Protein AF-A0A0P4ULY0-F1 (afdb_monomer_lite)

Foldseek 3Di:
DPVLLVLLLVLLVCLVPALVSLVVSLVSVVVCVVCVVVDDPVSVVSSVVSVVSCLVSLVSNCVRNVVPDDLVVVCVVVVPDCVSVSSVSVVSD

Radius of gyration: 12.62 Å; chains: 1; bounding box: 29×26×31 Å

Sequence (93 aa):
MNPLLEQYTVSTEFPEASGAEQLEMLQMRDRLLAVESTLSDLEKEQLSQADRRLIQQAPQVLLELSQFVDLAAMRRTQDISAERWWWYLDVLA

Structure (mmCIF, N/CA/C/O backbone):
data_AF-A0A0P4ULY0-F1
#
_entry.id   AF-A0A0P4ULY0-F1
#
loop_
_atom_site.group_PDB
_atom_site.id
_atom_site.type_symbol
_atom_site.label_atom_id
_atom_site.label_alt_id
_atom_site.label_comp_id
_atom_site.label_asym_id
_atom_site.label_entity_id
_atom_site.label_seq_id
_atom_site.pdbx_PDB_ins_code
_atom_site.Cartn_x
_atom_site.Cartn_y
_atom_site.Cartn_z
_atom_site.occupancy
_atom_site.B_iso_or_equiv
_atom_site.auth_seq_id
_atom_site.auth_comp_id
_atom_site.auth_asym_id
_atom_site.auth_atom_id
_atom_site.pdbx_PDB_model_num
ATOM 1 N N . MET A 1 1 ? -2.682 4.899 18.926 1.00 75.44 1 MET A N 1
ATOM 2 C CA . MET A 1 1 ? -2.376 4.976 17.491 1.00 75.44 1 MET A CA 1
ATOM 3 C C . MET A 1 1 ? -1.494 3.792 17.162 1.00 75.44 1 MET A C 1
ATOM 5 O O . MET A 1 1 ? -0.534 3.559 17.890 1.00 75.44 1 MET A O 1
ATOM 9 N N . ASN A 1 2 ? -1.877 2.991 16.173 1.00 91.81 2 ASN A N 1
ATOM 10 C CA . ASN A 1 2 ? -1.103 1.836 15.731 1.00 91.81 2 ASN A CA 1
ATOM 11 C C . ASN A 1 2 ? 0.296 2.281 15.229 1.00 91.81 2 ASN A C 1
ATOM 13 O O . ASN A 1 2 ? 0.354 3.059 14.276 1.00 91.81 2 ASN A O 1
ATOM 17 N N . PRO A 1 3 ? 1.414 1.802 15.815 1.00 94.31 3 PRO A N 1
ATOM 18 C CA . PRO A 1 3 ? 2.763 2.232 15.425 1.00 94.31 3 PRO A CA 1
ATOM 19 C C . PRO A 1 3 ? 3.103 1.958 13.956 1.00 94.31 3 PRO A C 1
ATOM 21 O O . PRO A 1 3 ? 3.848 2.711 13.339 1.00 94.31 3 PRO A O 1
ATOM 24 N N . LEU A 1 4 ? 2.538 0.894 13.379 1.00 96.44 4 LEU A N 1
ATOM 25 C CA . LEU A 1 4 ? 2.735 0.561 11.970 1.00 96.44 4 LEU A CA 1
ATOM 26 C C . LEU A 1 4 ? 2.053 1.586 11.054 1.00 96.44 4 LEU A C 1
ATOM 28 O O . LEU A 1 4 ? 2.601 1.952 10.019 1.00 96.44 4 LEU A O 1
ATOM 32 N N . LEU A 1 5 ? 0.868 2.062 11.445 1.00 97.12 5 LEU A N 1
ATOM 33 C CA . LEU A 1 5 ? 0.151 3.101 10.710 1.00 97.12 5 LEU A CA 1
ATOM 34 C C . LEU A 1 5 ? 0.889 4.437 10.792 1.00 97.12 5 LEU A C 1
ATOM 36 O O . LEU A 1 5 ? 0.966 5.150 9.797 1.00 97.12 5 LEU A O 1
ATOM 40 N N . GLU A 1 6 ? 1.442 4.765 11.958 1.00 96.44 6 GLU A N 1
ATOM 41 C CA . GLU A 1 6 ? 2.265 5.961 12.142 1.00 96.44 6 GLU A CA 1
ATOM 42 C C . GLU A 1 6 ? 3.498 5.924 11.231 1.00 96.44 6 GLU A C 1
ATOM 44 O O . GLU A 1 6 ? 3.714 6.863 10.471 1.00 96.44 6 GLU A O 1
ATOM 49 N N . GLN A 1 7 ? 4.244 4.815 11.223 1.00 96.25 7 GLN A N 1
ATOM 50 C CA . GLN A 1 7 ? 5.409 4.651 10.347 1.00 96.25 7 GLN A CA 1
ATOM 51 C C . GLN A 1 7 ? 5.039 4.741 8.867 1.00 96.25 7 GLN A C 1
ATOM 53 O O . GLN A 1 7 ? 5.665 5.500 8.137 1.00 96.25 7 GLN A O 1
ATOM 58 N N . TYR A 1 8 ? 3.986 4.040 8.436 1.00 97.69 8 TYR A N 1
ATOM 59 C CA . TYR A 1 8 ? 3.505 4.128 7.058 1.00 97.69 8 TYR A CA 1
ATOM 60 C C . TYR A 1 8 ? 3.117 5.561 6.684 1.00 97.69 8 TYR A C 1
ATOM 62 O O . TYR A 1 8 ? 3.506 6.058 5.631 1.00 97.69 8 TYR A O 1
ATOM 70 N N . THR A 1 9 ? 2.402 6.250 7.575 1.00 96.75 9 THR A N 1
ATOM 71 C CA . THR A 1 9 ? 1.995 7.641 7.369 1.00 96.75 9 THR A CA 1
ATOM 72 C C . THR A 1 9 ? 3.207 8.540 7.160 1.00 96.75 9 THR A C 1
ATOM 74 O O . THR A 1 9 ? 3.236 9.285 6.184 1.00 96.75 9 THR A O 1
ATOM 77 N N . VAL A 1 10 ? 4.219 8.424 8.022 1.00 96.38 10 VAL A N 1
ATOM 78 C CA . VAL A 1 10 ? 5.473 9.176 7.902 1.00 96.38 10 VAL A CA 1
ATOM 79 C C . VAL A 1 10 ? 6.183 8.835 6.594 1.00 96.38 10 VAL A C 1
ATOM 81 O O . VAL A 1 10 ? 6.579 9.742 5.876 1.00 96.38 10 VAL A O 1
ATOM 84 N N . SER A 1 11 ? 6.292 7.559 6.217 1.00 95.69 11 SER A N 1
ATOM 85 C CA . SER A 1 11 ? 6.926 7.167 4.950 1.00 95.69 11 SER A CA 1
ATOM 86 C C . SER A 1 11 ? 6.247 7.797 3.728 1.00 95.69 11 SER A C 1
ATOM 88 O O . SER A 1 11 ? 6.942 8.271 2.836 1.00 95.69 11 SER A O 1
ATOM 90 N N . THR A 1 12 ? 4.910 7.903 3.715 1.00 96.00 12 THR A N 1
ATOM 91 C CA . THR A 1 12 ? 4.172 8.572 2.619 1.00 96.00 12 THR A CA 1
ATOM 92 C C . THR A 1 12 ? 4.378 10.092 2.546 1.00 96.00 12 THR A C 1
ATOM 94 O O . THR A 1 12 ? 3.828 10.745 1.662 1.00 96.00 12 THR A O 1
ATOM 97 N N . GLU A 1 13 ? 5.119 10.692 3.480 1.00 96.12 13 GLU A N 1
ATOM 98 C CA . GLU A 1 13 ? 5.483 12.117 3.454 1.00 96.12 13 GLU A CA 1
ATOM 99 C C . GLU A 1 13 ? 6.819 12.375 2.751 1.00 96.12 13 GLU A C 1
ATOM 101 O O . GLU A 1 13 ? 7.087 13.522 2.400 1.00 96.12 13 GLU A O 1
ATOM 106 N N . PHE A 1 14 ? 7.612 11.327 2.497 1.00 94.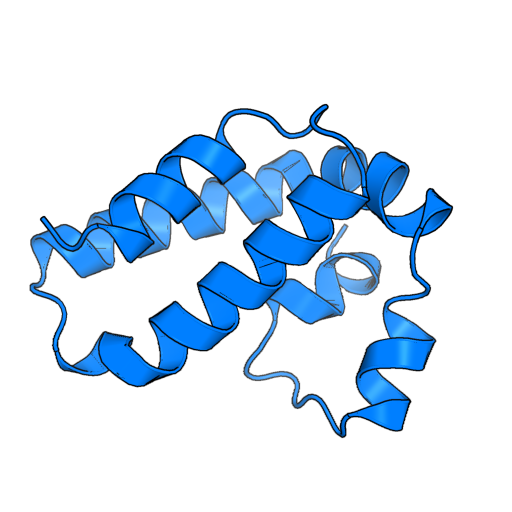94 14 PHE A N 1
ATOM 107 C CA . PHE A 1 14 ? 8.951 11.409 1.904 1.00 94.94 14 PHE A CA 1
ATOM 108 C C . PHE A 1 14 ? 9.044 10.560 0.622 1.00 94.94 14 PHE A C 1
ATOM 110 O O . PHE A 1 14 ? 9.680 9.500 0.614 1.00 94.94 14 PHE A O 1
ATOM 117 N N . PRO A 1 15 ? 8.414 10.984 -0.489 1.00 91.75 15 PRO A N 1
ATOM 118 C CA . PRO A 1 15 ? 8.475 10.255 -1.759 1.00 91.75 15 PRO A CA 1
ATOM 119 C C . PRO A 1 15 ? 9.884 10.198 -2.375 1.00 91.75 15 PRO A C 1
ATOM 121 O O . PRO A 1 15 ? 10.138 9.374 -3.247 1.00 91.75 15 PRO A O 1
ATOM 124 N N . GLU A 1 16 ? 10.798 11.061 -1.933 1.00 91.19 16 GLU A N 1
ATOM 125 C CA . GLU A 1 16 ? 12.213 11.093 -2.311 1.00 91.19 16 GLU A CA 1
ATOM 126 C C . GLU A 1 16 ? 13.109 10.169 -1.473 1.00 91.19 16 GLU A C 1
ATOM 128 O O . GLU A 1 16 ? 14.320 10.125 -1.700 1.00 91.19 16 GLU A O 1
ATOM 133 N N . ALA A 1 17 ? 12.549 9.451 -0.492 1.00 92.81 17 ALA A N 1
ATOM 134 C CA . ALA A 1 17 ? 13.298 8.434 0.238 1.00 92.81 17 ALA A CA 1
ATOM 135 C C . ALA A 1 17 ? 13.799 7.340 -0.720 1.00 92.81 17 ALA A C 1
ATOM 137 O O . ALA A 1 17 ? 13.236 7.127 -1.798 1.00 92.81 17 ALA A O 1
ATOM 138 N N . SER A 1 18 ? 14.859 6.638 -0.323 1.00 93.19 18 SER A N 1
ATOM 139 C CA . SER A 1 18 ? 15.526 5.663 -1.186 1.00 93.19 18 SER A CA 1
ATOM 140 C C . SER A 1 18 ? 14.576 4.552 -1.642 1.00 93.19 18 SER A C 1
ATOM 142 O O . SER A 1 18 ? 13.646 4.178 -0.929 1.00 93.19 18 SER A O 1
ATOM 144 N N . GLY A 1 19 ? 14.835 3.940 -2.802 1.00 92.75 19 GLY A N 1
ATOM 145 C CA . GLY A 1 19 ? 13.981 2.854 -3.299 1.00 92.75 19 GLY A CA 1
ATOM 146 C C . GLY A 1 19 ? 13.861 1.657 -2.340 1.00 92.75 19 GLY A C 1
ATOM 147 O O . GLY A 1 19 ? 12.833 0.983 -2.334 1.00 92.75 19 GLY A O 1
ATOM 148 N N . ALA A 1 20 ? 14.854 1.420 -1.473 1.00 93.75 20 ALA A N 1
ATOM 149 C CA . ALA A 1 20 ? 14.752 0.430 -0.398 1.00 93.75 20 ALA A CA 1
ATOM 150 C C . ALA A 1 20 ? 13.714 0.826 0.672 1.00 93.75 20 ALA A C 1
ATOM 152 O O . ALA A 1 20 ? 12.923 -0.016 1.092 1.00 93.75 20 ALA A O 1
ATOM 153 N N . GLU A 1 21 ? 13.677 2.100 1.066 1.00 95.31 21 GLU A N 1
ATOM 154 C CA . GLU A 1 21 ? 12.680 2.644 2.000 1.00 95.31 21 GLU A CA 1
ATOM 155 C C . GLU A 1 21 ? 11.283 2.673 1.366 1.00 95.31 21 GLU A C 1
ATOM 157 O O . GLU A 1 21 ? 10.305 2.308 2.018 1.00 95.31 21 GLU A O 1
ATOM 162 N N . GLN A 1 22 ? 11.180 3.006 0.073 1.00 95.56 22 GLN A N 1
ATOM 163 C CA . GLN A 1 22 ? 9.915 2.910 -0.664 1.00 95.56 22 GLN A CA 1
ATOM 164 C C . GLN A 1 22 ? 9.397 1.466 -0.697 1.00 95.56 22 GLN A C 1
ATOM 166 O O . GLN A 1 22 ? 8.207 1.221 -0.494 1.00 95.56 22 GLN A O 1
ATOM 171 N N . LEU A 1 23 ? 10.280 0.482 -0.900 1.00 95.31 23 LEU A N 1
ATOM 172 C CA . LEU A 1 23 ? 9.900 -0.929 -0.856 1.00 95.31 23 LEU A CA 1
ATOM 173 C C . LEU A 1 23 ? 9.430 -1.344 0.543 1.00 95.31 23 LEU A C 1
ATOM 175 O O . LEU A 1 23 ? 8.432 -2.057 0.668 1.00 95.31 23 LEU A O 1
ATOM 179 N N . GLU A 1 24 ? 10.126 -0.902 1.592 1.00 95.75 24 GLU A N 1
ATOM 180 C CA . GLU A 1 24 ? 9.715 -1.149 2.973 1.00 95.75 24 GLU A CA 1
ATOM 181 C C . GLU A 1 24 ? 8.337 -0.539 3.255 1.00 95.75 24 GLU A C 1
ATOM 183 O O . GLU A 1 24 ? 7.493 -1.202 3.855 1.00 95.75 24 GLU A O 1
ATOM 188 N N . MET A 1 25 ? 8.050 0.660 2.744 1.00 96.94 25 MET A N 1
ATOM 189 C CA . MET A 1 25 ? 6.728 1.283 2.837 1.00 96.94 25 MET A CA 1
ATOM 190 C C . MET A 1 25 ? 5.625 0.430 2.191 1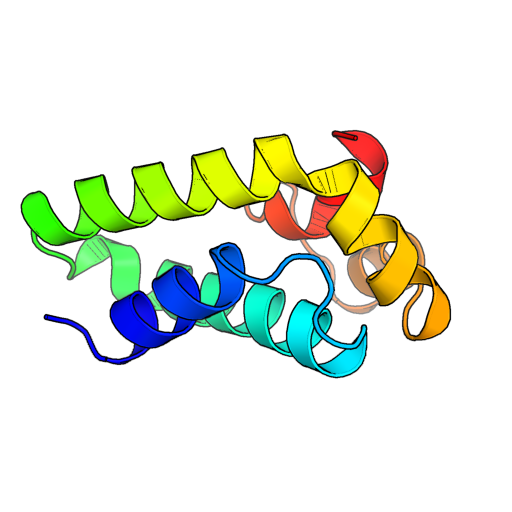.00 96.94 25 MET A C 1
ATOM 192 O O . MET A 1 25 ? 4.572 0.238 2.807 1.00 96.94 25 MET A O 1
ATOM 196 N N . LEU A 1 26 ? 5.855 -0.154 1.008 1.00 96.25 26 LEU A N 1
ATOM 197 C CA . LEU A 1 26 ? 4.884 -1.073 0.391 1.00 96.25 26 LEU A CA 1
ATOM 198 C C . LEU A 1 26 ? 4.654 -2.327 1.251 1.00 96.25 26 LEU A C 1
ATOM 200 O O . LEU A 1 26 ? 3.521 -2.779 1.427 1.00 96.25 26 LEU A O 1
ATOM 204 N N . GLN A 1 27 ? 5.717 -2.863 1.853 1.00 95.81 27 GLN A N 1
ATOM 205 C CA . GLN A 1 27 ? 5.621 -3.997 2.776 1.00 95.81 27 GLN A CA 1
ATOM 206 C C . GLN A 1 27 ? 4.927 -3.621 4.094 1.00 95.81 27 GLN A C 1
ATOM 208 O O . GLN A 1 27 ? 4.217 -4.442 4.680 1.00 95.81 27 GLN A O 1
ATOM 213 N N . MET A 1 28 ? 5.089 -2.386 4.576 1.00 97.19 28 MET A N 1
ATOM 214 C CA . MET A 1 28 ? 4.327 -1.870 5.713 1.00 97.19 28 MET A CA 1
ATOM 215 C C . MET A 1 28 ? 2.833 -1.842 5.391 1.00 97.19 28 MET A C 1
ATOM 217 O O . MET A 1 28 ? 2.031 -2.248 6.236 1.00 97.19 28 MET A O 1
ATOM 221 N N . ARG A 1 29 ? 2.445 -1.475 4.162 1.00 97.56 29 ARG A N 1
ATOM 222 C CA . ARG A 1 29 ? 1.040 -1.514 3.738 1.00 97.56 29 ARG A CA 1
ATOM 223 C C . ARG A 1 29 ? 0.470 -2.936 3.673 1.00 97.56 29 ARG A C 1
ATOM 225 O O . ARG A 1 29 ? -0.670 -3.134 4.098 1.00 97.56 29 ARG A O 1
ATOM 232 N N . ASP A 1 30 ? 1.264 -3.930 3.262 1.00 96.81 30 ASP A N 1
ATOM 233 C CA . ASP A 1 30 ? 0.884 -5.353 3.353 1.00 96.81 30 ASP A CA 1
ATOM 234 C C . ASP A 1 30 ? 0.613 -5.780 4.804 1.00 96.81 30 ASP A C 1
ATOM 236 O O . ASP A 1 30 ? -0.369 -6.469 5.094 1.00 96.81 30 ASP A O 1
ATOM 240 N N . ARG A 1 31 ? 1.468 -5.356 5.742 1.00 96.56 31 ARG A N 1
ATOM 241 C CA . ARG A 1 31 ? 1.275 -5.632 7.175 1.00 96.56 31 ARG A CA 1
ATOM 242 C C . ARG A 1 31 ? 0.037 -4.914 7.718 1.00 96.56 31 ARG A C 1
ATOM 244 O O . ARG A 1 31 ? -0.673 -5.489 8.540 1.00 96.56 31 ARG A O 1
ATOM 251 N N . LEU A 1 32 ? -0.248 -3.696 7.244 1.00 97.06 32 LEU A N 1
ATOM 252 C CA . LEU A 1 32 ? -1.451 -2.945 7.611 1.00 97.06 32 LEU A CA 1
ATOM 253 C C . LEU A 1 32 ? -2.717 -3.643 7.135 1.00 97.06 32 LEU A C 1
ATOM 255 O O . LEU A 1 32 ? -3.650 -3.746 7.922 1.00 97.06 32 LEU A O 1
ATOM 259 N N . LEU A 1 33 ? -2.725 -4.193 5.917 1.00 96.50 33 LEU A N 1
ATOM 260 C CA . LEU A 1 33 ? -3.859 -4.966 5.401 1.00 96.50 33 LEU A CA 1
ATOM 261 C C . LEU A 1 33 ? -4.244 -6.109 6.359 1.00 96.50 33 LEU A C 1
ATOM 263 O O . LEU A 1 33 ? -5.423 -6.326 6.629 1.00 96.50 33 LEU A O 1
ATOM 267 N N . ALA A 1 34 ? -3.254 -6.805 6.930 1.00 94.94 34 ALA A N 1
ATOM 268 C CA . ALA A 1 34 ? -3.491 -7.914 7.857 1.00 94.94 34 ALA A CA 1
ATOM 269 C C . ALA A 1 34 ? -4.149 -7.487 9.184 1.00 94.94 34 ALA A C 1
ATOM 271 O O . ALA A 1 34 ? -4.823 -8.296 9.823 1.00 94.94 34 ALA A O 1
ATOM 272 N N . VAL A 1 35 ? -3.974 -6.229 9.600 1.00 95.00 35 VAL A N 1
ATOM 273 C CA . VAL A 1 35 ? -4.537 -5.680 10.847 1.00 95.00 35 VAL A CA 1
ATOM 274 C C . VAL A 1 35 ? -5.641 -4.650 10.603 1.00 95.00 35 VAL A C 1
ATOM 276 O O . VAL A 1 35 ? -6.197 -4.118 11.561 1.00 95.00 35 VAL A O 1
ATOM 279 N N . GLU A 1 36 ? -6.008 -4.389 9.347 1.00 94.19 36 GLU A N 1
ATOM 280 C CA . GLU A 1 36 ? -6.910 -3.300 8.951 1.00 94.19 36 GLU A CA 1
ATOM 281 C C . GLU A 1 36 ? -8.300 -3.427 9.595 1.00 94.19 36 GLU A C 1
ATOM 283 O O . GLU A 1 36 ? -8.906 -2.441 10.015 1.00 94.19 36 GLU A O 1
ATOM 288 N N . SER A 1 37 ? -8.772 -4.665 9.771 1.00 94.69 37 SER A N 1
ATOM 289 C CA . SER A 1 37 ? -10.036 -4.972 10.456 1.00 94.69 37 SER A CA 1
ATOM 290 C C . SER A 1 37 ? -10.049 -4.575 11.938 1.00 94.69 37 SER A C 1
ATOM 292 O O . SER A 1 37 ? -11.122 -4.356 12.498 1.00 94.69 37 SER A O 1
ATOM 294 N N . THR A 1 38 ? -8.874 -4.454 12.562 1.00 95.44 38 THR A N 1
ATOM 295 C CA . THR A 1 38 ? -8.704 -4.089 13.977 1.00 95.44 38 THR A CA 1
ATOM 296 C C . THR A 1 38 ? -8.511 -2.590 14.196 1.00 95.44 38 THR A C 1
ATOM 298 O O . THR A 1 38 ? -8.550 -2.137 15.339 1.00 95.44 38 THR A O 1
ATOM 301 N N . LEU A 1 39 ? -8.312 -1.819 13.121 1.00 96.44 39 LEU A N 1
ATOM 302 C CA . LEU A 1 39 ? -8.141 -0.373 13.201 1.00 96.44 39 LEU A CA 1
ATOM 303 C C . LEU A 1 39 ? -9.455 0.308 13.590 1.00 96.44 39 LEU A C 1
ATOM 305 O O . LEU A 1 39 ? -10.536 -0.052 13.110 1.00 96.44 39 LEU A O 1
ATOM 309 N N . SER A 1 40 ? -9.344 1.331 14.434 1.00 97.31 40 SER A N 1
ATOM 310 C CA . SER A 1 40 ? -10.456 2.239 14.719 1.00 97.31 40 SER A CA 1
ATOM 311 C C . SER A 1 40 ? -10.845 3.053 13.479 1.00 97.31 40 SER A C 1
ATOM 313 O O . SER A 1 40 ? -10.065 3.183 12.536 1.00 97.31 40 SER A O 1
ATOM 315 N N . ASP A 1 41 ? -12.036 3.654 13.479 1.00 97.31 41 ASP A N 1
ATOM 316 C CA . ASP A 1 41 ? -12.489 4.482 12.350 1.00 97.31 41 ASP A CA 1
ATOM 317 C C . ASP A 1 41 ? -11.564 5.683 12.100 1.00 97.31 41 ASP A C 1
ATOM 319 O O . ASP A 1 41 ? -11.305 6.042 10.953 1.00 97.31 41 ASP A O 1
ATOM 323 N N . LEU A 1 42 ? -10.996 6.257 13.167 1.00 96.75 42 LEU A N 1
ATOM 324 C CA . LEU A 1 42 ? -10.003 7.326 13.061 1.00 96.75 42 LEU A CA 1
ATOM 325 C C . LEU A 1 42 ? -8.718 6.843 12.371 1.00 96.75 42 LEU A C 1
ATOM 327 O O . LEU A 1 42 ? -8.179 7.535 11.513 1.00 96.75 42 LEU A O 1
ATOM 331 N N . GLU A 1 43 ? -8.239 5.651 12.722 1.00 97.62 43 GLU A N 1
ATOM 332 C CA . GLU A 1 43 ? -7.039 5.059 12.121 1.00 97.62 43 GLU A CA 1
ATOM 333 C C . GLU A 1 43 ? -7.278 4.642 10.663 1.00 97.62 43 GLU A C 1
ATOM 335 O O . GLU A 1 43 ? -6.391 4.791 9.826 1.00 97.62 43 GLU A O 1
ATOM 340 N N . LYS A 1 44 ? -8.486 4.184 10.319 1.00 97.50 44 LYS A N 1
ATOM 341 C CA . LYS A 1 44 ? -8.866 3.909 8.924 1.00 97.50 44 LYS A CA 1
ATOM 342 C C . LYS A 1 44 ? -8.896 5.178 8.079 1.00 97.50 44 LYS A C 1
ATOM 344 O O . LYS A 1 44 ? -8.448 5.160 6.935 1.00 97.50 44 LYS A O 1
ATOM 349 N N . GLU A 1 45 ? -9.379 6.284 8.638 1.00 97.50 45 GLU A N 1
ATOM 350 C CA . GLU A 1 45 ? -9.341 7.579 7.956 1.00 97.50 45 GLU A CA 1
ATOM 351 C C . GLU A 1 45 ? -7.892 8.042 7.727 1.00 97.50 45 GLU A C 1
ATOM 353 O O . GLU A 1 45 ? -7.544 8.448 6.619 1.00 97.50 45 GLU A O 1
ATOM 358 N N . GLN A 1 46 ? -7.017 7.899 8.728 1.00 97.12 46 GLN A N 1
ATOM 359 C CA . GLN A 1 46 ? -5.583 8.182 8.583 1.00 97.12 46 GLN A CA 1
ATOM 360 C C . GLN A 1 46 ? -4.923 7.308 7.506 1.00 97.12 46 GLN A C 1
ATOM 362 O O . GLN A 1 46 ? -4.185 7.825 6.667 1.00 97.12 46 GLN A O 1
ATOM 367 N N . LEU A 1 47 ? -5.232 6.007 7.483 1.00 97.81 47 LEU A N 1
ATOM 368 C CA . LEU A 1 47 ? -4.748 5.077 6.462 1.00 97.81 47 LEU A CA 1
ATOM 369 C C . LEU A 1 47 ? -5.193 5.505 5.059 1.00 97.81 47 LEU A C 1
ATOM 371 O O . LEU A 1 47 ? -4.367 5.593 4.158 1.00 97.81 47 LEU A O 1
ATOM 375 N N . SER A 1 48 ? -6.469 5.859 4.890 1.00 97.50 48 SER A N 1
ATOM 376 C CA . SER A 1 48 ? -7.004 6.392 3.629 1.00 97.50 48 SER A CA 1
ATOM 377 C C . SER A 1 48 ? -6.281 7.673 3.191 1.00 97.50 48 SER A C 1
ATOM 379 O O . SER A 1 48 ? -6.000 7.858 2.007 1.00 97.50 48 SER A O 1
ATOM 381 N N . GLN A 1 49 ? -5.937 8.566 4.121 1.00 97.88 49 GLN A N 1
ATOM 382 C CA . GLN A 1 49 ? -5.185 9.785 3.803 1.00 97.88 49 GLN A CA 1
ATOM 383 C C . GLN A 1 49 ? -3.736 9.502 3.388 1.00 97.88 49 GLN A C 1
ATOM 385 O O . GLN A 1 49 ? -3.224 10.175 2.492 1.00 97.88 49 GLN A O 1
ATOM 390 N N . ALA A 1 50 ? -3.074 8.532 4.020 1.00 97.62 50 ALA A N 1
ATOM 391 C CA . ALA A 1 50 ? -1.743 8.076 3.620 1.00 97.62 50 ALA A CA 1
ATOM 392 C C . ALA A 1 50 ? -1.781 7.386 2.241 1.00 97.62 50 ALA A C 1
ATOM 394 O O . ALA A 1 50 ? -1.009 7.739 1.353 1.00 97.62 50 ALA A O 1
ATOM 395 N N . ASP A 1 51 ? -2.762 6.511 2.002 1.00 97.62 51 ASP A N 1
ATOM 396 C CA . ASP A 1 51 ? -2.981 5.841 0.714 1.00 97.62 51 ASP A CA 1
ATOM 397 C C . ASP A 1 51 ? -3.219 6.850 -0.427 1.00 97.62 51 ASP A C 1
ATOM 399 O O . ASP A 1 51 ? -2.662 6.718 -1.518 1.00 97.62 51 ASP A O 1
ATOM 403 N N . ARG A 1 52 ? -3.990 7.917 -0.177 1.00 96.88 52 ARG A N 1
ATOM 404 C CA . ARG A 1 52 ? -4.177 9.006 -1.155 1.00 96.88 52 ARG A CA 1
ATOM 405 C C . ARG A 1 52 ? -2.881 9.751 -1.456 1.00 96.88 52 ARG A C 1
ATOM 407 O O . ARG A 1 52 ? -2.648 10.075 -2.618 1.00 96.88 52 ARG A O 1
ATOM 414 N N . ARG A 1 53 ? -2.056 10.030 -0.441 1.00 96.56 53 ARG A N 1
ATOM 415 C CA . ARG A 1 53 ? -0.740 10.663 -0.633 1.00 96.56 53 ARG A CA 1
ATOM 416 C C . ARG A 1 53 ? 0.165 9.790 -1.489 1.00 96.56 53 ARG A C 1
ATOM 418 O O . ARG A 1 53 ? 0.720 10.292 -2.461 1.00 96.56 53 ARG A O 1
ATOM 425 N N . LEU A 1 54 ? 0.219 8.492 -1.198 1.00 96.62 54 LEU A N 1
ATOM 426 C CA . LEU A 1 54 ? 0.983 7.530 -1.985 1.00 96.62 54 LEU A CA 1
ATOM 427 C C . LEU A 1 54 ? 0.575 7.552 -3.465 1.00 96.62 54 LEU A C 1
ATOM 429 O O . LEU A 1 54 ? 1.438 7.639 -4.331 1.00 96.62 54 LEU A O 1
ATOM 433 N N . ILE A 1 55 ? -0.728 7.543 -3.766 1.00 95.69 55 ILE A N 1
ATOM 434 C CA . ILE A 1 55 ? -1.219 7.625 -5.154 1.00 95.69 55 ILE A CA 1
ATOM 435 C C . ILE A 1 55 ? -0.818 8.951 -5.808 1.00 95.69 55 ILE A C 1
ATOM 437 O O . ILE A 1 55 ? -0.332 8.962 -6.935 1.00 95.69 55 ILE A O 1
ATOM 441 N N . GLN A 1 56 ? -0.999 10.078 -5.115 1.00 95.25 56 GLN A N 1
ATOM 442 C CA . GLN A 1 56 ? -0.650 11.402 -5.648 1.00 95.25 56 GLN A CA 1
ATOM 443 C C . GLN A 1 56 ? 0.846 11.547 -5.941 1.00 95.25 56 GLN A C 1
ATOM 445 O O . GLN A 1 56 ? 1.228 12.301 -6.833 1.00 95.25 56 GLN A O 1
ATOM 450 N N . GLN A 1 57 ? 1.681 10.832 -5.192 1.00 94.44 57 GLN A N 1
ATOM 451 C CA . GLN A 1 57 ? 3.134 10.854 -5.311 1.00 94.44 57 GLN A CA 1
ATOM 452 C C . GLN A 1 57 ? 3.687 9.633 -6.063 1.00 94.44 57 GLN A C 1
ATOM 454 O O . GLN A 1 57 ? 4.906 9.484 -6.167 1.00 94.44 57 GLN A O 1
ATOM 459 N N . ALA A 1 58 ? 2.821 8.782 -6.625 1.00 93.69 58 ALA A N 1
ATOM 460 C CA . ALA A 1 58 ? 3.202 7.521 -7.255 1.00 93.69 58 ALA A CA 1
ATOM 461 C C . ALA A 1 58 ? 4.302 7.661 -8.325 1.00 93.69 58 ALA A C 1
ATOM 463 O O . ALA A 1 58 ? 5.220 6.842 -8.300 1.00 93.69 58 ALA A O 1
ATOM 464 N N . PRO A 1 59 ? 4.311 8.694 -9.201 1.00 93.81 59 PRO A N 1
ATOM 465 C CA . PRO A 1 59 ? 5.397 8.867 -10.167 1.00 93.81 59 PRO A CA 1
ATOM 466 C 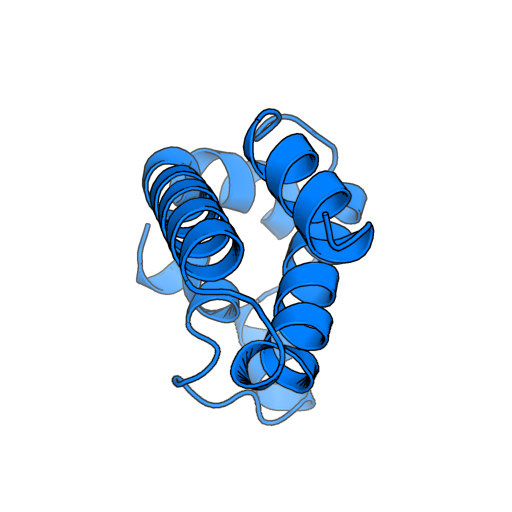C . PRO A 1 59 ? 6.773 9.061 -9.514 1.00 93.81 59 PRO A C 1
ATOM 468 O O . PRO A 1 59 ? 7.764 8.513 -9.992 1.00 93.81 59 PRO A O 1
ATOM 471 N N . GLN A 1 60 ? 6.838 9.814 -8.410 1.00 93.50 60 GLN A N 1
ATOM 472 C CA . GLN A 1 60 ? 8.087 10.074 -7.687 1.00 93.50 60 GLN A CA 1
ATOM 473 C C . GLN A 1 60 ? 8.552 8.822 -6.937 1.00 93.50 60 GLN A C 1
ATOM 475 O O . GLN A 1 60 ? 9.712 8.434 -7.045 1.00 93.50 60 GLN A O 1
ATOM 480 N N . VAL A 1 61 ? 7.629 8.146 -6.249 1.00 94.19 61 VAL A N 1
ATOM 481 C CA . VAL A 1 61 ? 7.910 6.879 -5.558 1.00 94.19 61 VAL A CA 1
ATOM 482 C C . VAL A 1 61 ? 8.409 5.824 -6.548 1.00 94.19 61 VAL A C 1
ATOM 484 O O . VAL A 1 61 ? 9.382 5.125 -6.274 1.00 94.19 61 VAL A O 1
ATOM 487 N N . LEU A 1 62 ? 7.787 5.726 -7.726 1.00 94.06 62 LEU A N 1
ATOM 488 C CA . LEU A 1 62 ? 8.168 4.770 -8.763 1.00 94.06 62 LEU A CA 1
ATOM 489 C C . LEU A 1 62 ? 9.561 5.056 -9.338 1.00 94.06 62 LEU A C 1
ATOM 491 O O . LEU A 1 62 ? 10.301 4.115 -9.635 1.00 94.06 62 LEU A O 1
ATOM 495 N N . LEU A 1 63 ? 9.935 6.330 -9.478 1.00 93.19 63 LEU A N 1
ATOM 496 C CA . LEU A 1 63 ? 11.265 6.719 -9.946 1.00 93.19 63 LEU A CA 1
ATOM 497 C C . LEU A 1 63 ? 12.367 6.168 -9.030 1.00 93.19 63 LEU A C 1
ATOM 499 O O . LEU A 1 63 ? 13.339 5.597 -9.523 1.00 93.19 63 LEU A O 1
ATOM 503 N N . GLU A 1 64 ? 12.202 6.282 -7.713 1.00 93.94 64 GLU A N 1
ATOM 504 C CA . GLU A 1 64 ? 13.169 5.741 -6.751 1.00 93.94 64 GLU A CA 1
ATOM 505 C C . GLU A 1 64 ? 13.082 4.214 -6.646 1.00 93.94 64 GLU A C 1
ATOM 507 O O . GLU A 1 64 ? 14.096 3.515 -6.658 1.00 93.94 64 GLU A O 1
ATOM 512 N N . LEU A 1 65 ? 11.868 3.665 -6.609 1.00 92.69 65 LEU A N 1
ATOM 513 C CA . LEU A 1 65 ? 11.632 2.234 -6.431 1.00 92.69 65 LEU A CA 1
ATOM 514 C C . LEU A 1 65 ? 12.131 1.394 -7.620 1.00 92.69 65 LEU A C 1
ATOM 516 O O . LEU A 1 65 ? 12.714 0.327 -7.419 1.00 92.69 65 LEU A O 1
ATOM 520 N N . SER A 1 66 ? 11.962 1.886 -8.852 1.00 91.88 66 SER A N 1
ATOM 521 C CA . SER A 1 66 ? 12.368 1.187 -10.085 1.00 91.88 66 SER A CA 1
ATOM 522 C C . SER A 1 66 ? 13.880 0.980 -10.219 1.00 91.88 66 SER A C 1
ATOM 524 O O . SER A 1 66 ? 14.320 0.102 -10.961 1.00 91.88 66 SER A O 1
ATOM 526 N N . GLN A 1 67 ? 14.687 1.738 -9.471 1.00 90.25 67 GLN A N 1
ATOM 527 C CA . GLN A 1 67 ? 16.139 1.551 -9.409 1.00 90.25 67 GLN A CA 1
ATOM 528 C C . GLN A 1 67 ? 16.537 0.320 -8.578 1.00 90.25 67 GLN A C 1
ATOM 530 O O . GLN A 1 67 ? 17.641 -0.200 -8.741 1.00 90.25 67 GLN A O 1
ATOM 535 N N . PHE A 1 68 ? 15.649 -0.156 -7.699 1.00 88.00 68 PHE A N 1
ATOM 536 C CA . PHE A 1 68 ? 15.915 -1.253 -6.765 1.00 88.00 68 PHE A CA 1
ATOM 537 C C . PHE A 1 68 ? 15.111 -2.514 -7.080 1.00 88.00 68 PHE A C 1
ATOM 539 O O . PHE A 1 68 ? 15.607 -3.621 -6.860 1.00 88.00 68 PHE A O 1
ATOM 546 N N . VAL A 1 69 ? 13.879 -2.371 -7.579 1.00 91.31 69 VAL A N 1
ATOM 547 C CA . VAL A 1 69 ? 12.979 -3.498 -7.846 1.00 91.31 69 VAL A CA 1
ATOM 548 C C . VAL A 1 69 ? 12.154 -3.307 -9.117 1.00 91.31 69 VAL A C 1
ATOM 550 O O . VAL A 1 69 ? 11.693 -2.215 -9.434 1.00 91.31 69 VAL A O 1
ATOM 553 N N . ASP A 1 70 ? 11.892 -4.416 -9.808 1.00 93.31 70 ASP A N 1
ATOM 554 C CA . ASP A 1 70 ? 10.863 -4.494 -10.846 1.00 93.31 70 ASP A CA 1
ATOM 555 C C . ASP A 1 70 ? 9.542 -4.938 -10.197 1.00 93.31 70 ASP A C 1
ATOM 557 O O . ASP A 1 70 ? 9.373 -6.107 -9.825 1.00 93.31 70 ASP A O 1
ATOM 561 N N . LEU A 1 71 ? 8.603 -3.998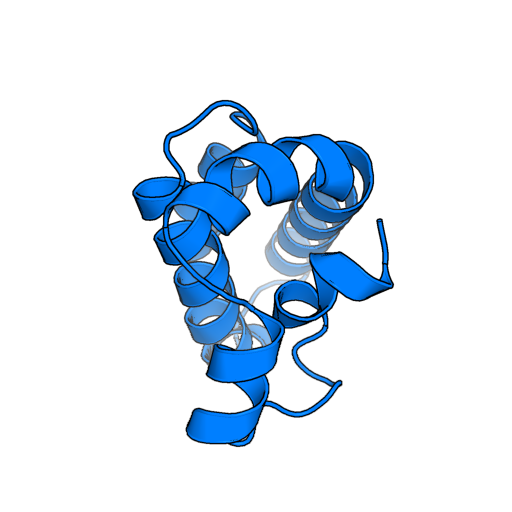 -10.056 1.00 93.25 71 LEU A N 1
ATOM 562 C CA . LEU A 1 71 ? 7.283 -4.255 -9.478 1.00 93.25 71 LEU A CA 1
ATOM 563 C C . LEU A 1 71 ? 6.513 -5.344 -10.241 1.00 93.25 71 LEU A C 1
ATOM 565 O O . LEU A 1 71 ? 5.905 -6.216 -9.620 1.00 93.25 71 LEU A O 1
ATOM 569 N N . ALA A 1 72 ? 6.576 -5.366 -11.572 1.00 93.69 72 ALA A N 1
ATOM 570 C CA . ALA A 1 72 ? 5.880 -6.365 -12.377 1.00 93.69 72 ALA A CA 1
ATOM 571 C C . ALA A 1 72 ? 6.495 -7.764 -12.225 1.00 93.69 72 ALA A C 1
ATOM 573 O O . ALA A 1 72 ? 5.783 -8.774 -12.263 1.00 93.69 72 ALA A O 1
ATOM 574 N N . ALA A 1 73 ? 7.814 -7.858 -12.049 1.00 94.06 73 ALA A N 1
ATOM 575 C CA . ALA A 1 73 ? 8.465 -9.115 -11.690 1.00 94.06 73 ALA A CA 1
ATOM 576 C C . ALA A 1 73 ? 8.047 -9.576 -10.286 1.00 94.06 73 ALA A C 1
ATOM 578 O O . ALA A 1 73 ? 7.640 -10.725 -10.130 1.00 94.06 73 ALA A O 1
ATOM 579 N N . MET A 1 74 ? 8.066 -8.677 -9.298 1.00 93.38 74 MET A N 1
ATOM 580 C CA . MET A 1 74 ? 7.669 -8.953 -7.911 1.00 93.38 74 MET A CA 1
ATOM 581 C C . MET A 1 74 ? 6.227 -9.455 -7.800 1.00 93.38 74 MET A C 1
ATOM 583 O O . MET A 1 74 ? 5.968 -10.463 -7.143 1.00 93.38 74 MET A O 1
ATOM 587 N N . ARG A 1 75 ? 5.288 -8.806 -8.500 1.00 95.00 75 ARG A N 1
ATOM 588 C CA . ARG A 1 75 ? 3.886 -9.239 -8.524 1.00 95.00 75 ARG A CA 1
ATOM 589 C C . ARG A 1 75 ? 3.723 -10.660 -9.050 1.00 95.00 75 ARG A C 1
ATOM 591 O O . ARG A 1 75 ? 2.945 -11.425 -8.493 1.00 95.00 75 ARG A O 1
ATOM 598 N N . ARG A 1 76 ? 4.469 -11.026 -10.099 1.00 93.44 76 ARG A N 1
ATOM 599 C CA . ARG A 1 76 ? 4.420 -12.370 -10.696 1.00 93.44 76 ARG A CA 1
ATOM 600 C C . ARG A 1 76 ? 5.062 -13.430 -9.811 1.00 93.44 76 ARG A C 1
ATOM 602 O O . ARG A 1 76 ? 4.542 -14.535 -9.730 1.00 93.44 76 ARG A O 1
ATOM 609 N N . THR A 1 77 ? 6.192 -13.123 -9.178 1.00 94.25 77 THR A N 1
ATOM 610 C CA . THR A 1 77 ? 6.908 -14.097 -8.342 1.00 94.25 77 THR A CA 1
ATOM 611 C C . THR A 1 77 ? 6.191 -14.375 -7.027 1.00 94.25 77 THR A C 1
ATOM 613 O O . THR A 1 77 ? 6.293 -15.487 -6.517 1.00 94.25 77 THR A O 1
ATOM 616 N N . GLN A 1 78 ? 5.460 -13.395 -6.493 1.00 92.12 78 GLN A N 1
ATOM 617 C CA . GLN A 1 78 ? 4.750 -13.505 -5.216 1.00 92.12 78 GLN A CA 1
ATOM 618 C C . GLN A 1 78 ? 3.229 -13.670 -5.356 1.00 92.12 78 GLN A C 1
ATOM 620 O O . GLN A 1 78 ? 2.535 -13.664 -4.344 1.00 92.12 78 GLN A O 1
ATOM 625 N N . ASP A 1 79 ? 2.717 -13.815 -6.583 1.00 92.88 79 ASP A N 1
ATOM 626 C CA . ASP A 1 79 ? 1.282 -13.941 -6.887 1.00 92.88 79 ASP A CA 1
ATOM 627 C C . ASP A 1 79 ? 0.428 -12.831 -6.234 1.00 92.88 79 ASP A C 1
ATOM 629 O O . ASP A 1 79 ? -0.579 -13.063 -5.564 1.00 92.88 79 ASP A O 1
ATOM 633 N N . ILE A 1 80 ? 0.884 -11.582 -6.377 1.00 93.56 80 ILE A N 1
ATOM 634 C CA . ILE A 1 80 ? 0.261 -10.419 -5.733 1.00 93.56 80 ILE A CA 1
ATOM 635 C C . ILE A 1 80 ? -1.021 -10.038 -6.479 1.00 93.56 80 ILE A C 1
ATOM 637 O O . ILE A 1 80 ? -0.973 -9.541 -7.607 1.00 93.56 80 ILE A O 1
ATOM 641 N N . SER A 1 81 ? -2.173 -10.203 -5.826 1.00 93.31 81 SER A N 1
ATOM 642 C CA . SER A 1 81 ? -3.477 -9.826 -6.381 1.00 93.31 81 SER A CA 1
ATOM 643 C C . SER A 1 81 ? -3.671 -8.305 -6.471 1.00 93.31 81 SER A C 1
ATOM 645 O O . SER A 1 81 ? -3.053 -7.528 -5.741 1.00 93.31 81 SER A O 1
ATOM 647 N N . ALA A 1 82 ? -4.587 -7.874 -7.343 1.00 91.00 82 ALA A N 1
ATOM 648 C CA . ALA A 1 82 ? -4.935 -6.461 -7.528 1.00 91.00 82 ALA A CA 1
ATOM 649 C C . ALA A 1 82 ? -5.574 -5.801 -6.289 1.00 91.00 82 ALA A C 1
ATOM 651 O O . ALA A 1 82 ? -5.617 -4.576 -6.210 1.00 91.00 82 ALA A O 1
ATOM 652 N N . GLU A 1 83 ? -6.034 -6.583 -5.304 1.00 92.00 83 GLU A N 1
ATOM 653 C CA . GLU A 1 83 ? -6.514 -6.056 -4.016 1.00 92.00 83 GLU A CA 1
ATOM 654 C C . GLU A 1 83 ? -5.402 -5.313 -3.262 1.00 92.00 83 GLU A C 1
ATOM 656 O O . GLU A 1 83 ? -5.670 -4.369 -2.520 1.00 92.00 83 GLU A O 1
ATOM 661 N N . ARG A 1 84 ? -4.139 -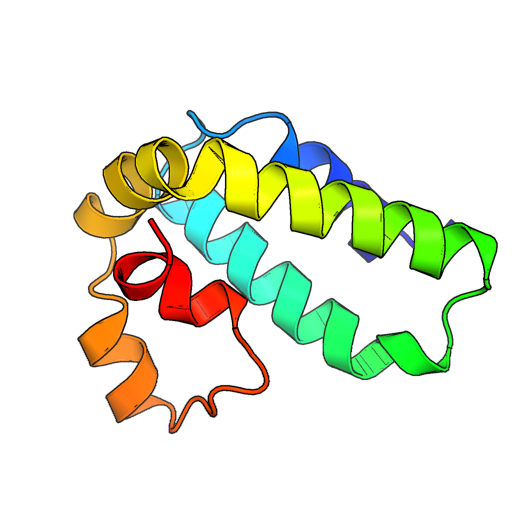5.684 -3.510 1.00 95.50 84 ARG A N 1
ATOM 662 C CA . ARG A 1 84 ? 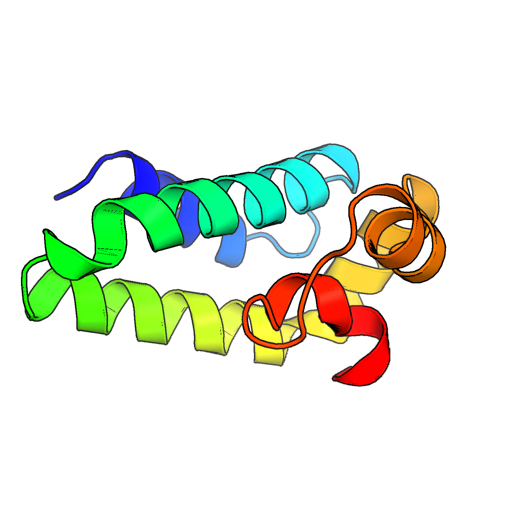-2.957 -4.975 -3.016 1.00 95.50 84 ARG A CA 1
ATOM 663 C C . ARG A 1 84 ? -2.478 -3.952 -4.040 1.00 95.50 84 ARG A C 1
ATOM 665 O O . ARG A 1 84 ? -1.369 -4.033 -4.571 1.00 95.50 84 ARG A O 1
ATOM 672 N N . TRP A 1 85 ? -3.353 -3.001 -4.345 1.00 95.81 85 TRP A N 1
ATOM 673 C CA . TRP A 1 85 ? -3.180 -2.016 -5.416 1.00 95.81 85 TRP A CA 1
ATOM 674 C C . TRP A 1 85 ? -1.871 -1.209 -5.317 1.00 95.81 85 TRP A C 1
ATOM 676 O O . TRP A 1 85 ? -1.347 -0.780 -6.340 1.00 95.81 85 TRP A O 1
ATOM 686 N N . TRP A 1 86 ? -1.294 -1.040 -4.123 1.00 95.88 86 TRP A N 1
ATOM 687 C CA . TRP A 1 86 ? -0.016 -0.339 -3.918 1.00 95.88 86 TRP A CA 1
ATOM 688 C C . TRP A 1 86 ? 1.186 -1.061 -4.544 1.00 95.88 86 TRP A C 1
ATOM 690 O O . TRP A 1 86 ? 2.230 -0.457 -4.754 1.00 95.88 86 TRP A O 1
ATOM 700 N N . TRP A 1 87 ? 1.061 -2.338 -4.908 1.00 96.62 87 TRP A N 1
ATOM 701 C CA . TRP A 1 87 ? 2.067 -3.024 -5.725 1.00 96.62 87 TRP A CA 1
ATOM 702 C C . TRP A 1 87 ? 1.923 -2.744 -7.220 1.00 96.62 87 TRP A C 1
ATOM 704 O O . TRP A 1 87 ? 2.755 -3.204 -7.996 1.00 96.62 87 TRP A O 1
ATOM 714 N N . TYR A 1 88 ? 0.877 -2.027 -7.629 1.00 95.69 88 TYR A N 1
ATOM 715 C CA . TYR A 1 88 ? 0.552 -1.678 -9.012 1.00 95.69 88 TYR A CA 1
ATOM 716 C C . TYR A 1 88 ? 0.760 -0.179 -9.283 1.00 95.69 88 TYR A C 1
ATOM 718 O O . TYR A 1 88 ? 0.154 0.370 -10.200 1.00 95.69 88 TYR A O 1
ATOM 726 N N . LEU A 1 89 ? 1.604 0.506 -8.500 1.00 93.38 89 LEU A N 1
ATOM 727 C CA . LEU A 1 89 ? 1.900 1.932 -8.711 1.00 93.38 89 LEU A CA 1
ATOM 728 C C . LEU A 1 89 ? 2.458 2.216 -10.114 1.00 93.38 89 LEU A C 1
ATOM 730 O O . LEU A 1 89 ? 2.156 3.256 -10.676 1.00 93.38 89 LEU A O 1
ATOM 734 N N . ASP A 1 90 ? 3.180 1.269 -10.716 1.00 93.38 90 ASP A N 1
ATOM 735 C CA . ASP A 1 90 ? 3.643 1.312 -12.112 1.00 93.38 90 ASP A CA 1
ATOM 736 C C . ASP A 1 90 ? 2.516 1.295 -13.158 1.00 93.38 90 ASP A C 1
ATOM 738 O O . ASP A 1 90 ? 2.742 1.659 -14.307 1.00 93.38 90 ASP A O 1
ATOM 742 N N . VAL A 1 91 ? 1.316 0.856 -12.778 1.00 92.50 91 VAL A N 1
ATOM 743 C CA . VAL A 1 91 ? 0.121 0.844 -13.637 1.00 92.50 91 VAL A CA 1
ATOM 744 C C . VAL A 1 91 ? -0.788 2.044 -13.350 1.00 92.50 91 VAL A C 1
ATOM 746 O O . VAL A 1 91 ? -1.560 2.449 -14.216 1.00 92.50 91 VAL A O 1
ATOM 749 N N . LEU A 1 92 ? -0.729 2.583 -12.129 1.00 87.38 92 LEU A N 1
ATOM 750 C CA . LEU A 1 92 ? -1.584 3.675 -11.658 1.00 87.38 92 LEU A CA 1
ATOM 751 C C . LEU A 1 92 ? -0.984 5.075 -11.879 1.00 87.38 92 LEU A C 1
ATOM 753 O O . LEU A 1 92 ? -1.745 6.043 -11.850 1.00 87.38 92 LEU A O 1
ATOM 757 N N . ALA A 1 93 ? 0.341 5.174 -12.037 1.00 78.88 93 ALA A N 1
ATOM 758 C CA . ALA A 1 93 ? 1.087 6.424 -12.220 1.00 78.88 93 ALA A CA 1
ATOM 759 C C . ALA A 1 93 ? 1.013 6.995 -13.646 1.00 78.88 93 ALA A C 1
ATOM 761 O O . ALA A 1 93 ? 0.877 6.212 -14.615 1.00 78.88 93 ALA A O 1
#

Secondary structure (DSSP, 8-state):
--HHHHHHHHHTT-TTS-HHHHHHHHHHHHHHHHHGGGS-HHHHHHHHHHHHHHHHTHHHHHHHHTTT--HHHHHHHTT--TTSGGGGHHHH-

pLDDT: mean 94.47, std 3.36, range [75.44, 97.88]